Protein AF-A0A0L0F6T7-F1 (afdb_monomer_lite)

Secondary structure (DSSP, 8-state):
---HHHHHHHHHHHHHHHH-----S-HHHHHHHHHHHHHHHHHHHHSGGGGGS-HHHHHHHHHHHHHHHT-TTS-HHHHHHHHHHHHHHHHHHHHHHHHHHHHHHHHTS----------------------------

pLDDT: mean 76.48, std 22.37, range [30.67, 97.75]

Sequence (137 aa):
ARCPGKAEGVAKIGEAVTHTRFVFTDVDSDEVVLMKLLQVLQTLTVLPIGNLLTDEAVCEMIQAVFRISCRSRLSKLLRKSAENALFEMVVYLFGRLHDFLHLSKKHILGGKVACNHGNQLHCNGNGSGSSEGGEDG

Structure (mmCIF, N/CA/C/O backbone):
data_AF-A0A0L0F6T7-F1
#
_entry.id   AF-A0A0L0F6T7-F1
#
loop_
_atom_site.group_PDB
_atom_site.id
_atom_site.type_symbol
_atom_site.label_atom_id
_atom_site.label_alt_id
_atom_site.label_comp_id
_atom_site.label_asym_id
_atom_site.label_entity_id
_atom_site.label_seq_id
_atom_site.pdbx_PDB_ins_code
_atom_site.Cartn_x
_atom_site.Cartn_y
_atom_site.Cartn_z
_atom_site.occupancy
_atom_site.B_iso_or_equiv
_atom_site.auth_seq_id
_atom_site.auth_comp_id
_atom_site.auth_asym_id
_atom_site.auth_atom_id
_atom_site.pdbx_PDB_model_num
ATOM 1 N N . ALA A 1 1 ? -27.832 1.879 5.972 1.00 39.16 1 ALA A N 1
ATOM 2 C CA . ALA A 1 1 ? -27.974 0.486 5.499 1.00 39.16 1 ALA A CA 1
ATOM 3 C C . ALA A 1 1 ? -26.592 -0.092 5.189 1.00 39.16 1 ALA A C 1
ATOM 5 O O . ALA A 1 1 ? -25.892 0.459 4.346 1.00 39.16 1 ALA A O 1
ATOM 6 N N . ARG A 1 2 ? -26.166 -1.148 5.897 1.00 50.56 2 ARG A N 1
ATOM 7 C CA . ARG A 1 2 ? -24.918 -1.883 5.626 1.00 50.56 2 ARG A CA 1
ATOM 8 C C . ARG A 1 2 ? -25.249 -2.937 4.566 1.00 50.56 2 ARG A C 1
ATOM 10 O O . ARG A 1 2 ? -25.926 -3.906 4.877 1.00 50.56 2 ARG A O 1
ATOM 17 N N . CYS A 1 3 ? -24.889 -2.706 3.305 1.00 56.78 3 CYS A N 1
ATOM 18 C CA . CYS A 1 3 ? -25.105 -3.711 2.260 1.00 56.78 3 CYS A CA 1
ATOM 19 C C . CYS A 1 3 ? -24.157 -4.896 2.532 1.00 56.78 3 CYS A C 1
ATOM 21 O O . CYS A 1 3 ? -22.946 -4.658 2.569 1.00 56.78 3 CYS A O 1
ATOM 23 N N . PRO A 1 4 ? -24.661 -6.129 2.718 1.00 59.53 4 PRO A N 1
ATOM 24 C CA . PRO A 1 4 ? -23.858 -7.258 3.197 1.00 59.53 4 PRO A CA 1
ATOM 25 C C . PRO A 1 4 ? -22.664 -7.600 2.288 1.00 59.53 4 PRO A C 1
ATOM 27 O O . PRO A 1 4 ? -21.616 -7.968 2.799 1.00 59.53 4 PRO A O 1
ATOM 30 N N . GLY A 1 5 ? -22.753 -7.354 0.975 1.00 76.06 5 GLY A N 1
ATOM 31 C CA . GLY A 1 5 ? -21.664 -7.641 0.028 1.00 76.06 5 GLY A CA 1
ATOM 32 C C . GLY A 1 5 ? -20.588 -6.556 -0.131 1.00 76.06 5 GLY A C 1
ATOM 33 O O . GLY A 1 5 ? -19.594 -6.786 -0.813 1.00 76.06 5 GLY A O 1
ATOM 34 N N . LYS A 1 6 ? -20.744 -5.359 0.461 1.00 79.50 6 LYS A N 1
ATOM 35 C CA . LYS A 1 6 ? -19.760 -4.271 0.263 1.00 79.50 6 LYS A CA 1
ATOM 36 C C . LYS A 1 6 ? -18.422 -4.570 0.940 1.00 79.50 6 LYS A C 1
ATOM 38 O O . LYS A 1 6 ? -17.383 -4.352 0.334 1.00 79.50 6 LYS A O 1
ATOM 43 N N . ALA A 1 7 ? -18.451 -5.058 2.179 1.00 85.38 7 ALA A N 1
ATOM 44 C CA . ALA A 1 7 ? -17.233 -5.381 2.922 1.00 85.38 7 ALA A CA 1
ATOM 45 C C . ALA A 1 7 ? -16.502 -6.582 2.306 1.00 85.38 7 ALA A C 1
ATOM 47 O O . ALA A 1 7 ? -15.292 -6.534 2.109 1.00 85.38 7 ALA A O 1
ATOM 48 N N . GLU A 1 8 ? -17.257 -7.613 1.923 1.00 87.88 8 GLU A N 1
ATOM 49 C CA . GLU A 1 8 ? -16.722 -8.802 1.260 1.00 87.88 8 GLU A CA 1
ATOM 50 C C . GLU A 1 8 ? -16.056 -8.462 -0.078 1.00 87.88 8 GLU A C 1
ATOM 52 O O . GLU A 1 8 ? -14.920 -8.864 -0.316 1.00 87.88 8 GLU A O 1
ATOM 57 N N . GLY A 1 9 ? -16.707 -7.654 -0.924 1.00 90.56 9 GLY A N 1
ATOM 58 C CA . GLY A 1 9 ? -16.126 -7.236 -2.201 1.00 90.56 9 GLY A CA 1
ATOM 59 C C . GLY A 1 9 ? -14.826 -6.446 -2.030 1.00 90.56 9 GLY A C 1
ATOM 60 O O . GLY A 1 9 ? -13.855 -6.687 -2.742 1.00 90.56 9 GLY A O 1
ATOM 61 N N . VAL A 1 10 ? -14.776 -5.540 -1.051 1.00 91.31 10 VAL A N 1
ATOM 62 C CA . VAL A 1 10 ? -13.577 -4.741 -0.755 1.00 91.31 10 VAL A CA 1
ATOM 63 C C . VAL A 1 10 ? -12.433 -5.623 -0.249 1.00 91.31 10 VAL A C 1
ATOM 65 O O . VAL A 1 10 ? -11.307 -5.489 -0.729 1.00 91.31 10 VAL A O 1
ATOM 68 N N . ALA A 1 11 ? -12.724 -6.565 0.652 1.00 90.94 11 ALA A N 1
ATOM 69 C CA . ALA A 1 11 ? -11.745 -7.537 1.131 1.00 90.94 11 ALA A CA 1
ATOM 70 C C . ALA A 1 11 ? -11.206 -8.409 -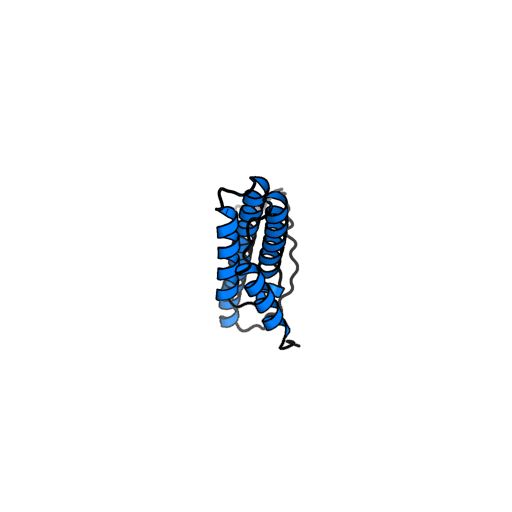0.012 1.00 90.94 11 ALA A C 1
ATOM 72 O O . ALA A 1 11 ? -9.996 -8.582 -0.129 1.00 90.94 11 ALA A O 1
ATOM 73 N N . LYS A 1 12 ? -12.079 -8.875 -0.914 1.00 93.31 12 LYS A N 1
ATOM 74 C CA . LYS A 1 12 ? -11.692 -9.688 -2.077 1.00 93.31 12 LYS A CA 1
ATOM 75 C C . LYS A 1 12 ? -10.784 -8.945 -3.054 1.00 93.31 12 LYS A C 1
ATOM 77 O O . LYS A 1 12 ? -9.841 -9.537 -3.572 1.00 93.31 12 LYS A O 1
ATOM 82 N N . ILE A 1 13 ? -11.031 -7.655 -3.291 1.00 94.62 13 ILE A N 1
ATOM 83 C CA . ILE A 1 13 ? -10.134 -6.823 -4.108 1.00 94.62 13 ILE A CA 1
ATOM 84 C C . ILE A 1 13 ? -8.767 -6.708 -3.428 1.00 94.62 13 ILE A C 1
ATOM 86 O O . ILE A 1 13 ? -7.738 -6.901 -4.073 1.00 94.62 13 ILE A O 1
ATOM 90 N N . GLY A 1 14 ? -8.757 -6.424 -2.125 1.00 94.12 14 GLY A N 1
ATOM 91 C CA . GLY A 1 14 ? -7.535 -6.325 -1.335 1.00 94.12 14 GLY A CA 1
ATOM 92 C C . GLY A 1 14 ? -6.693 -7.604 -1.351 1.00 94.12 14 GLY A C 1
ATOM 93 O O . GLY A 1 14 ? -5.487 -7.543 -1.591 1.00 94.12 14 GLY A O 1
ATOM 94 N N . GLU A 1 15 ? -7.342 -8.755 -1.172 1.00 94.56 15 GLU A N 1
ATOM 95 C CA . GLU A 1 15 ? -6.743 -10.093 -1.245 1.00 94.56 15 GLU A CA 1
ATOM 96 C C . GLU A 1 15 ? -6.129 -10.337 -2.633 1.00 94.56 15 GLU A C 1
ATOM 98 O O . GLU A 1 15 ? -4.937 -10.632 -2.756 1.00 94.56 15 GLU A O 1
ATOM 103 N N . ALA A 1 16 ? -6.909 -10.125 -3.699 1.00 95.94 16 ALA A N 1
ATOM 104 C CA . ALA A 1 16 ? -6.449 -10.331 -5.069 1.00 95.94 16 ALA A CA 1
ATOM 105 C C . ALA A 1 16 ? -5.204 -9.487 -5.391 1.00 95.94 16 ALA A C 1
ATOM 107 O O . ALA A 1 16 ? -4.217 -10.004 -5.918 1.00 95.94 16 ALA A O 1
ATOM 108 N N . VAL A 1 17 ? -5.210 -8.202 -5.024 1.00 95.38 17 VAL A N 1
ATOM 109 C CA . VAL A 1 17 ? -4.092 -7.278 -5.271 1.00 95.38 17 VAL A CA 1
ATOM 110 C C . VAL A 1 17 ? -2.855 -7.651 -4.443 1.00 95.38 17 VAL A C 1
ATOM 112 O O . VAL A 1 17 ? -1.745 -7.671 -4.974 1.00 95.38 17 VAL A O 1
ATOM 115 N N . THR A 1 18 ? -3.033 -8.010 -3.170 1.00 95.69 18 THR A N 1
ATOM 116 C CA . THR A 1 18 ? -1.944 -8.367 -2.237 1.00 95.69 18 THR A CA 1
ATOM 117 C C . THR A 1 18 ? -1.186 -9.630 -2.653 1.00 95.69 18 THR A C 1
ATOM 119 O O . THR A 1 18 ? 0.037 -9.727 -2.448 1.00 95.69 18 THR A O 1
ATOM 122 N N . HIS A 1 19 ? -1.903 -10.581 -3.261 1.00 93.00 19 HIS A N 1
ATOM 123 C CA . HIS A 1 19 ? -1.374 -11.872 -3.701 1.00 93.00 19 HIS A CA 1
ATOM 124 C C . HIS A 1 19 ? -1.070 -11.952 -5.201 1.00 93.00 19 HIS A C 1
ATOM 126 O O . HIS A 1 19 ? -0.587 -12.987 -5.664 1.00 93.00 19 HIS A O 1
ATOM 132 N N . THR A 1 20 ? -1.285 -10.875 -5.963 1.00 91.56 20 THR A N 1
ATOM 133 C CA . THR A 1 20 ? -0.947 -10.849 -7.391 1.00 91.56 20 THR A CA 1
ATOM 134 C C . THR A 1 20 ? 0.553 -11.101 -7.588 1.00 91.56 20 THR A C 1
ATOM 136 O O . THR A 1 20 ? 1.407 -10.486 -6.940 1.00 91.56 20 THR A O 1
ATOM 139 N N . ARG A 1 21 ? 0.891 -12.020 -8.502 1.00 83.69 21 ARG A N 1
ATOM 140 C CA . ARG A 1 21 ? 2.273 -12.325 -8.897 1.00 83.69 21 ARG A CA 1
ATOM 141 C C . ARG A 1 21 ? 2.433 -12.088 -10.389 1.00 83.69 21 ARG A C 1
ATOM 143 O O . ARG A 1 21 ? 1.593 -12.514 -11.173 1.00 83.69 21 ARG A O 1
ATOM 150 N N . PHE A 1 22 ? 3.542 -11.464 -10.757 1.00 79.75 22 PHE A N 1
ATOM 151 C CA . PHE A 1 22 ? 3.919 -11.251 -12.147 1.00 79.75 22 PHE A CA 1
ATOM 152 C C . PHE A 1 22 ? 4.931 -12.306 -12.566 1.00 79.75 22 PHE A C 1
ATOM 154 O O . PHE A 1 22 ? 5.859 -12.634 -11.818 1.00 79.75 22 PHE A O 1
ATOM 161 N N . VAL A 1 23 ? 4.738 -12.842 -13.763 1.00 77.44 23 VAL A N 1
ATOM 162 C CA . VAL A 1 23 ? 5.813 -13.492 -14.504 1.00 77.44 23 VAL A CA 1
ATOM 163 C C . VAL A 1 23 ? 6.564 -12.328 -15.131 1.00 77.44 23 VAL A C 1
ATOM 165 O O . VAL A 1 23 ? 5.980 -11.648 -15.956 1.00 77.44 23 VAL A O 1
ATOM 168 N N . PHE A 1 24 ? 7.776 -12.031 -14.659 1.00 69.88 24 PHE A N 1
ATOM 169 C CA . PHE A 1 24 ? 8.529 -10.830 -15.038 1.00 69.88 24 PHE A CA 1
ATOM 170 C C . PHE A 1 24 ? 8.886 -10.824 -16.534 1.00 69.88 24 PHE A C 1
ATOM 172 O O . PHE A 1 24 ? 9.988 -11.234 -16.903 1.00 69.88 24 PHE A O 1
ATOM 179 N N . THR A 1 25 ? 7.941 -10.440 -17.390 1.00 77.19 25 THR A N 1
ATOM 180 C CA . THR A 1 25 ? 8.073 -10.505 -18.850 1.00 77.19 25 THR A CA 1
ATOM 181 C C . THR A 1 25 ? 8.714 -9.251 -19.414 1.00 77.19 25 THR A C 1
ATOM 183 O O . THR A 1 25 ? 9.531 -9.347 -20.323 1.00 77.19 25 THR A O 1
ATOM 186 N N . ASP A 1 26 ? 8.374 -8.091 -18.857 1.00 86.12 26 ASP A N 1
ATOM 187 C CA . ASP A 1 26 ? 8.917 -6.798 -19.250 1.00 86.12 26 ASP A CA 1
ATOM 188 C C . ASP A 1 26 ? 8.897 -5.852 -18.043 1.00 86.12 26 ASP A C 1
ATOM 190 O O . ASP A 1 26 ? 7.858 -5.617 -17.433 1.00 86.12 26 ASP A O 1
ATOM 194 N N . VAL A 1 27 ? 10.070 -5.326 -17.688 1.00 83.62 27 VAL A N 1
ATOM 195 C CA . VAL A 1 27 ? 10.265 -4.569 -16.444 1.00 83.62 27 VAL A CA 1
ATOM 196 C C . VAL A 1 27 ? 9.468 -3.265 -16.458 1.00 83.62 27 VAL A C 1
ATOM 198 O O . VAL A 1 27 ? 8.901 -2.897 -15.430 1.00 83.62 27 VAL A O 1
ATOM 201 N N . ASP A 1 28 ? 9.380 -2.596 -17.608 1.00 86.25 28 ASP A N 1
ATOM 202 C CA . ASP A 1 28 ? 8.704 -1.302 -17.709 1.00 86.25 28 ASP A CA 1
ATOM 203 C C . ASP A 1 28 ? 7.187 -1.458 -17.539 1.00 86.25 28 ASP A C 1
ATOM 205 O O . ASP A 1 28 ? 6.565 -0.741 -16.747 1.00 86.25 28 ASP A O 1
ATOM 209 N N . SER A 1 29 ? 6.575 -2.431 -18.221 1.00 88.50 29 SER A N 1
ATOM 210 C CA . SER A 1 29 ? 5.148 -2.724 -18.044 1.00 88.50 29 SER A CA 1
ATOM 211 C C . SER A 1 29 ? 4.824 -3.270 -16.652 1.00 88.50 29 SER A C 1
ATOM 213 O O . SER A 1 29 ? 3.836 -2.835 -16.050 1.00 88.50 29 SER A O 1
ATOM 215 N N . ASP A 1 30 ? 5.669 -4.139 -16.090 1.00 90.25 30 ASP A N 1
ATOM 216 C CA . ASP A 1 30 ? 5.491 -4.668 -14.735 1.00 90.25 30 ASP A CA 1
ATOM 217 C C . ASP A 1 30 ? 5.480 -3.545 -13.687 1.00 90.25 30 ASP A C 1
ATOM 219 O O . ASP A 1 30 ? 4.643 -3.542 -12.779 1.00 90.25 30 ASP A O 1
ATOM 223 N N . GLU A 1 31 ? 6.370 -2.556 -13.810 1.00 92.19 31 GLU A N 1
ATOM 224 C CA . GLU A 1 31 ? 6.414 -1.416 -12.892 1.00 92.19 31 GLU A CA 1
ATOM 225 C C . GLU A 1 31 ? 5.158 -0.552 -12.953 1.00 92.19 31 GLU A C 1
ATOM 227 O O . GLU A 1 31 ? 4.655 -0.117 -11.910 1.00 92.19 31 GLU A O 1
ATOM 232 N N . VAL A 1 32 ? 4.609 -0.333 -14.149 1.00 92.88 32 VAL A N 1
ATOM 233 C CA . VAL A 1 32 ? 3.347 0.397 -14.308 1.00 92.88 32 VAL A CA 1
ATOM 234 C C . VAL A 1 32 ? 2.212 -0.349 -13.614 1.00 92.88 32 VAL A C 1
ATOM 236 O O . VAL A 1 32 ? 1.419 0.272 -12.901 1.00 92.88 32 VAL A O 1
ATOM 239 N N . VAL A 1 33 ? 2.135 -1.674 -13.762 1.00 93.12 33 VAL A N 1
ATOM 240 C CA . VAL A 1 33 ? 1.102 -2.455 -13.074 1.00 93.12 33 VAL A CA 1
ATOM 241 C C . VAL A 1 33 ? 1.318 -2.429 -11.561 1.00 93.12 33 VAL A C 1
ATOM 243 O O . VAL A 1 33 ? 0.361 -2.199 -10.822 1.00 93.12 33 VAL A O 1
ATOM 246 N N . LEU A 1 34 ? 2.555 -2.572 -11.077 1.00 93.62 34 LEU A N 1
ATOM 247 C CA . LEU A 1 34 ? 2.865 -2.438 -9.650 1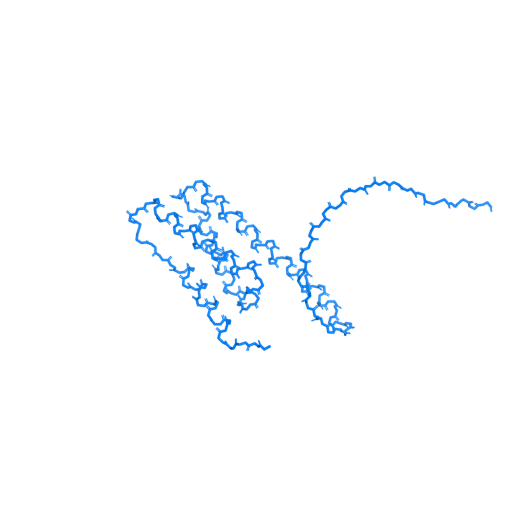.00 93.62 34 LEU A CA 1
ATOM 248 C C . LEU A 1 34 ? 2.451 -1.071 -9.098 1.00 93.62 34 LEU A C 1
ATOM 250 O O . LEU A 1 34 ? 1.916 -1.008 -7.994 1.00 93.62 34 LEU A O 1
ATOM 254 N N . MET A 1 35 ? 2.650 0.006 -9.860 1.00 95.81 35 MET A N 1
ATOM 255 C CA . MET A 1 35 ? 2.183 1.340 -9.486 1.00 95.81 35 MET A CA 1
ATOM 256 C C . MET A 1 35 ? 0.654 1.381 -9.353 1.00 95.81 35 MET A C 1
ATOM 258 O O . MET A 1 35 ? 0.133 1.958 -8.400 1.00 95.81 35 MET A O 1
ATOM 262 N N . LYS A 1 36 ? -0.087 0.736 -10.264 1.00 95.94 36 LYS A N 1
ATOM 263 C CA . LYS A 1 36 ? -1.553 0.634 -10.162 1.00 95.94 36 LYS A CA 1
ATOM 264 C C . LYS A 1 36 ? -1.989 -0.177 -8.944 1.00 95.94 36 LYS A C 1
ATOM 266 O O . LYS A 1 36 ? -2.894 0.250 -8.233 1.00 95.94 36 LYS A O 1
ATOM 271 N N . LEU A 1 37 ? -1.334 -1.302 -8.660 1.00 96.31 37 LEU A N 1
ATOM 272 C CA . LEU A 1 37 ? -1.622 -2.103 -7.467 1.00 96.31 37 LEU A CA 1
ATOM 273 C C . LEU A 1 37 ? -1.334 -1.322 -6.180 1.00 96.31 37 LEU A C 1
ATOM 275 O O . LEU A 1 37 ? -2.158 -1.323 -5.270 1.00 96.31 37 LEU A O 1
ATOM 279 N N . LEU A 1 38 ? -0.208 -0.607 -6.128 1.00 96.88 38 LEU A N 1
ATOM 280 C CA . LEU A 1 38 ? 0.145 0.278 -5.020 1.00 96.88 38 LEU A CA 1
ATOM 281 C C . LEU A 1 38 ? -0.959 1.313 -4.756 1.00 96.88 38 LEU A C 1
ATOM 283 O O . LEU A 1 38 ? -1.393 1.466 -3.615 1.00 96.88 38 LEU A O 1
ATOM 287 N N . GLN A 1 39 ? -1.445 1.977 -5.810 1.00 96.75 39 GLN A N 1
ATOM 288 C CA . GLN A 1 39 ? -2.537 2.951 -5.714 1.00 96.75 39 GLN A CA 1
ATOM 289 C C . GLN A 1 39 ? -3.822 2.320 -5.165 1.00 96.75 39 GLN A C 1
ATOM 291 O O . GLN A 1 39 ? -4.493 2.931 -4.333 1.00 96.75 39 GLN A O 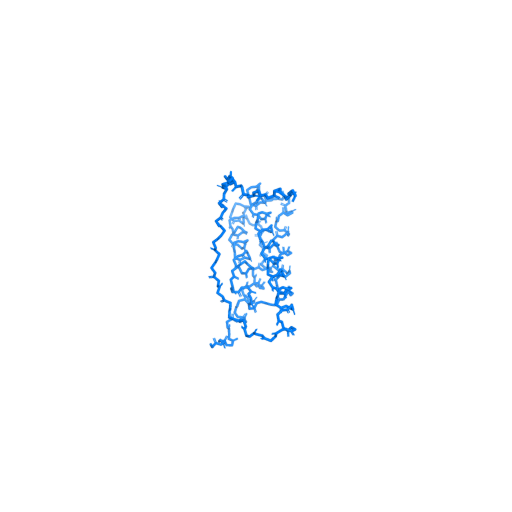1
ATOM 296 N N . VAL A 1 40 ? -4.159 1.095 -5.583 1.00 96.81 40 VAL A N 1
ATOM 297 C CA . VAL A 1 40 ? -5.329 0.377 -5.054 1.00 96.81 40 VAL A CA 1
ATOM 298 C C . VAL A 1 40 ? -5.153 0.074 -3.567 1.00 96.81 40 VAL A C 1
ATOM 300 O O . VAL A 1 40 ? -6.038 0.411 -2.786 1.00 96.81 40 VAL A O 1
ATOM 303 N N . LEU A 1 41 ? -4.012 -0.482 -3.149 1.00 96.69 41 LEU A N 1
ATOM 304 C CA . LEU A 1 41 ? -3.739 -0.798 -1.739 1.00 96.69 41 LEU A CA 1
ATOM 305 C C . LEU A 1 41 ? -3.806 0.448 -0.842 1.00 96.69 41 LEU A C 1
ATOM 307 O O . LEU A 1 41 ? -4.419 0.417 0.227 1.00 96.69 41 LEU A O 1
ATOM 311 N N . GLN A 1 42 ? -3.240 1.566 -1.302 1.00 96.38 42 GLN A N 1
ATOM 312 C CA . GLN A 1 42 ? -3.306 2.853 -0.604 1.00 96.38 42 GLN A CA 1
ATOM 313 C C . GLN A 1 42 ? -4.737 3.360 -0.486 1.00 96.38 42 GLN A C 1
ATOM 315 O O . GLN A 1 42 ? -5.180 3.727 0.599 1.00 96.38 42 GLN A O 1
ATOM 320 N N . THR A 1 43 ? -5.481 3.323 -1.587 1.00 95.00 43 THR A N 1
ATOM 321 C CA . THR A 1 43 ? -6.877 3.760 -1.634 1.00 95.00 43 THR A CA 1
ATOM 322 C C . THR A 1 43 ? -7.742 2.939 -0.681 1.00 95.00 43 THR A C 1
ATOM 324 O O . THR A 1 43 ? -8.520 3.505 0.083 1.00 95.00 43 THR A O 1
ATOM 327 N N . LEU A 1 44 ? -7.584 1.613 -0.682 1.00 94.19 44 LEU A N 1
ATOM 328 C CA . LEU A 1 44 ? -8.329 0.720 0.204 1.00 94.19 44 LEU A CA 1
ATOM 329 C C . LEU A 1 44 ? -8.019 0.963 1.684 1.00 94.19 44 LEU A C 1
ATOM 331 O O . LEU A 1 44 ? -8.910 0.797 2.510 1.00 94.19 44 LEU A O 1
ATOM 335 N N . THR A 1 45 ? -6.796 1.382 2.012 1.00 92.94 45 THR A N 1
ATOM 336 C CA . THR A 1 45 ? -6.356 1.587 3.400 1.00 92.94 45 THR A CA 1
ATOM 337 C C . THR A 1 45 ? -6.694 2.983 3.934 1.00 92.94 45 THR A C 1
ATOM 339 O O . THR A 1 45 ? -7.097 3.114 5.088 1.00 92.94 45 THR A O 1
ATOM 342 N N . VAL A 1 46 ? -6.537 4.028 3.114 1.00 91.50 46 VAL A N 1
ATOM 343 C CA . VAL A 1 46 ? -6.630 5.439 3.543 1.00 91.50 46 VAL A CA 1
ATOM 344 C C . VAL A 1 46 ? -8.035 6.022 3.359 1.00 91.50 46 VAL A C 1
ATOM 346 O O . VAL A 1 46 ? -8.415 6.971 4.045 1.00 91.50 46 VAL A O 1
ATOM 349 N N . LEU A 1 47 ? -8.848 5.480 2.446 1.00 89.69 47 LEU A N 1
ATOM 350 C CA . LEU A 1 47 ? -10.220 5.960 2.273 1.00 89.69 47 LEU A CA 1
ATOM 351 C C . LEU A 1 47 ? -11.177 5.369 3.320 1.00 89.69 47 LEU A C 1
ATOM 353 O O . LEU A 1 47 ? -10.947 4.270 3.822 1.00 89.69 47 LEU A O 1
ATOM 357 N N . PRO A 1 48 ? -12.339 6.014 3.568 1.00 85.12 48 PRO A N 1
ATOM 358 C CA . PRO A 1 48 ? -13.346 5.513 4.510 1.00 85.12 48 PRO A CA 1
ATOM 359 C C . PRO A 1 48 ? -13.853 4.095 4.212 1.00 85.12 48 PRO A C 1
ATOM 361 O O . PRO A 1 48 ? -14.406 3.439 5.094 1.00 85.12 48 PRO A O 1
ATOM 364 N N . ILE A 1 49 ? -13.679 3.611 2.976 1.00 85.12 49 ILE A N 1
ATOM 365 C CA . ILE A 1 49 ? -14.000 2.233 2.593 1.00 85.12 49 ILE A CA 1
ATOM 366 C C . ILE A 1 49 ? -13.136 1.205 3.341 1.00 85.12 49 ILE A C 1
ATOM 368 O O . ILE A 1 49 ? -13.617 0.107 3.617 1.00 85.12 49 ILE A O 1
ATOM 372 N N . GLY A 1 50 ? -11.923 1.583 3.754 1.00 85.25 50 GLY A N 1
ATOM 373 C CA . GLY A 1 50 ? -11.031 0.769 4.577 1.00 85.25 50 GLY A CA 1
ATOM 374 C C . GLY A 1 50 ? -11.581 0.467 5.967 1.00 85.25 50 GLY A C 1
ATOM 375 O O . GLY A 1 50 ? -11.192 -0.519 6.578 1.00 85.25 50 GLY A O 1
ATOM 376 N N . ASN A 1 51 ? -12.573 1.225 6.449 1.00 86.44 51 ASN A N 1
ATOM 377 C CA . ASN A 1 51 ? -13.280 0.917 7.699 1.00 86.44 51 ASN A CA 1
ATOM 378 C C . ASN A 1 51 ? -14.128 -0.366 7.612 1.00 86.44 51 ASN A C 1
ATOM 380 O O . ASN A 1 51 ? -14.667 -0.818 8.621 1.00 86.44 51 ASN A O 1
ATOM 384 N N . LEU A 1 52 ? -14.314 -0.915 6.407 1.00 88.50 52 LEU A N 1
ATOM 385 C CA . LEU A 1 52 ? -14.999 -2.187 6.186 1.00 88.50 52 LEU A CA 1
ATOM 386 C C . LEU A 1 52 ? -14.055 -3.395 6.251 1.00 88.50 52 LEU A C 1
ATOM 388 O O . LEU A 1 52 ? -14.550 -4.519 6.312 1.00 88.50 52 LEU A O 1
ATOM 392 N N . LEU A 1 53 ? -12.740 -3.167 6.204 1.00 90.06 53 LEU A N 1
ATOM 393 C CA . LEU A 1 53 ? -11.715 -4.204 6.270 1.00 90.06 53 LEU A CA 1
ATOM 394 C C . LEU A 1 53 ? -11.426 -4.588 7.724 1.00 90.06 53 LEU A C 1
ATOM 396 O O . LEU A 1 53 ? -11.605 -3.776 8.633 1.00 90.06 53 LEU A O 1
ATOM 400 N N . THR A 1 54 ? -10.976 -5.826 7.931 1.00 91.00 54 THR A N 1
ATOM 401 C CA . THR A 1 54 ? -10.429 -6.248 9.225 1.00 91.00 54 THR A CA 1
ATOM 402 C C . THR A 1 54 ? -9.006 -5.723 9.390 1.00 91.00 54 THR A C 1
ATOM 404 O O . THR A 1 54 ? -8.330 -5.414 8.403 1.00 91.00 54 THR A O 1
ATOM 407 N N . ASP A 1 55 ? -8.538 -5.638 10.633 1.00 91.50 55 ASP A N 1
ATOM 408 C CA . ASP A 1 55 ? -7.186 -5.164 10.930 1.00 91.50 55 ASP A CA 1
ATOM 409 C C . ASP A 1 55 ? -6.120 -6.080 10.309 1.00 91.50 55 ASP A C 1
ATOM 411 O O . ASP A 1 55 ? -5.089 -5.600 9.836 1.00 91.50 55 ASP A O 1
ATOM 415 N N . GLU A 1 56 ? -6.393 -7.387 10.218 1.00 93.44 56 GLU A N 1
ATOM 416 C CA . GLU A 1 56 ? -5.524 -8.357 9.548 1.00 93.44 56 GLU A CA 1
ATOM 417 C C . GLU A 1 56 ? -5.395 -8.044 8.055 1.00 93.44 56 GLU A C 1
ATOM 419 O O . GLU A 1 56 ? -4.279 -7.941 7.548 1.00 93.44 56 GLU A O 1
ATOM 424 N N . ALA A 1 57 ? -6.517 -7.808 7.364 1.00 93.19 57 ALA A N 1
ATOM 425 C CA . ALA A 1 57 ? -6.509 -7.469 5.943 1.00 93.19 57 ALA A CA 1
ATOM 426 C C . ALA A 1 57 ? -5.754 -6.155 5.684 1.00 93.19 57 ALA A C 1
ATOM 428 O O . ALA A 1 57 ? -4.977 -6.054 4.737 1.00 93.19 57 ALA A O 1
ATOM 429 N N . VAL A 1 58 ? -5.935 -5.151 6.547 1.00 93.94 58 VAL A N 1
ATOM 430 C CA . VAL A 1 58 ? -5.186 -3.888 6.466 1.00 93.94 58 VAL A CA 1
ATOM 431 C C . VAL A 1 58 ? -3.687 -4.116 6.689 1.00 93.94 58 VAL A C 1
ATOM 433 O O . VAL A 1 58 ? -2.861 -3.576 5.950 1.00 93.94 58 VAL A O 1
ATOM 436 N N . CYS A 1 59 ? -3.317 -4.935 7.675 1.00 95.06 59 CYS A N 1
ATOM 437 C CA . CYS A 1 59 ? -1.923 -5.264 7.951 1.00 95.06 59 CYS A CA 1
ATOM 438 C C . CYS A 1 59 ? -1.265 -5.964 6.753 1.00 95.06 59 CYS A C 1
ATOM 440 O O . CYS A 1 59 ? -0.160 -5.594 6.354 1.00 95.06 59 CYS A O 1
ATOM 442 N N . GLU A 1 60 ? -1.958 -6.917 6.128 1.00 96.31 60 GLU A N 1
ATOM 443 C CA . GLU A 1 60 ? -1.479 -7.602 4.925 1.00 96.31 60 GLU A CA 1
ATOM 444 C C . GLU A 1 60 ? -1.257 -6.638 3.750 1.00 96.31 60 GLU A C 1
ATOM 446 O O . GLU A 1 60 ? -0.233 -6.727 3.062 1.00 96.31 60 GLU A O 1
ATOM 451 N N . MET A 1 61 ? -2.153 -5.664 3.551 1.00 96.69 61 MET A N 1
ATOM 452 C CA . MET A 1 61 ? -1.992 -4.628 2.522 1.00 96.69 61 MET A CA 1
ATOM 453 C C . MET A 1 61 ? -0.777 -3.732 2.794 1.00 96.69 61 MET A C 1
ATOM 455 O O . MET A 1 61 ? 0.021 -3.482 1.888 1.00 96.69 61 MET A O 1
ATOM 459 N N . ILE A 1 62 ? -0.574 -3.298 4.040 1.00 96.50 62 ILE A N 1
ATOM 460 C CA . ILE A 1 62 ? 0.600 -2.502 4.441 1.00 96.50 62 ILE A CA 1
ATOM 461 C C . ILE A 1 62 ? 1.892 -3.289 4.219 1.00 96.50 62 ILE A C 1
ATOM 463 O O . ILE A 1 62 ? 2.855 -2.768 3.650 1.00 96.50 62 ILE A O 1
ATOM 467 N N . GLN A 1 63 ? 1.910 -4.568 4.595 1.00 96.62 63 GLN A N 1
ATOM 468 C CA . GLN A 1 63 ? 3.044 -5.452 4.333 1.00 96.62 63 GLN A CA 1
ATOM 469 C C . GLN A 1 63 ? 3.292 -5.624 2.829 1.00 96.62 63 GLN A C 1
ATOM 471 O O . GLN A 1 63 ? 4.442 -5.699 2.394 1.00 96.62 63 GLN A O 1
ATOM 476 N N . ALA A 1 64 ? 2.244 -5.666 2.002 1.00 96.44 64 ALA A N 1
ATOM 477 C CA . ALA A 1 64 ? 2.379 -5.693 0.548 1.00 96.44 64 ALA A CA 1
ATOM 478 C C . ALA A 1 64 ? 3.079 -4.448 0.000 1.00 96.44 64 ALA A C 1
ATOM 480 O O . ALA A 1 64 ? 4.013 -4.567 -0.795 1.00 96.44 64 ALA A O 1
ATOM 481 N N . VAL A 1 65 ? 2.693 -3.269 0.475 1.00 96.94 65 VAL A N 1
ATOM 482 C CA . VAL A 1 65 ? 3.315 -1.998 0.085 1.00 96.94 65 VAL A CA 1
ATOM 483 C C . VAL A 1 65 ? 4.761 -1.924 0.566 1.00 96.94 65 VAL A C 1
ATOM 485 O O . VAL A 1 65 ? 5.648 -1.550 -0.203 1.00 96.94 65 VAL A O 1
ATOM 488 N N . PHE A 1 66 ? 5.034 -2.374 1.792 1.00 96.62 66 PHE A N 1
ATOM 489 C CA . PHE A 1 66 ? 6.395 -2.474 2.313 1.00 96.62 66 PHE A CA 1
ATOM 490 C C . PHE A 1 66 ? 7.272 -3.383 1.435 1.00 96.62 66 PHE A C 1
ATOM 492 O O . PHE A 1 66 ? 8.362 -2.985 1.016 1.00 96.62 66 PHE A O 1
ATOM 499 N N . ARG A 1 67 ? 6.763 -4.560 1.038 1.00 94.38 67 ARG A N 1
ATOM 500 C CA . ARG A 1 67 ? 7.449 -5.455 0.088 1.00 94.38 67 ARG A CA 1
ATOM 501 C C . ARG A 1 67 ? 7.770 -4.753 -1.233 1.00 94.38 67 ARG A C 1
ATOM 503 O O . ARG A 1 67 ? 8.834 -5.010 -1.785 1.00 94.38 67 ARG A O 1
ATOM 510 N N . ILE A 1 68 ? 6.888 -3.891 -1.746 1.00 93.88 68 ILE A N 1
ATOM 511 C CA . ILE A 1 68 ? 7.161 -3.092 -2.951 1.00 93.88 68 ILE A CA 1
ATOM 512 C C . ILE A 1 68 ? 8.282 -2.079 -2.673 1.00 93.88 68 ILE A C 1
ATOM 514 O O . ILE A 1 68 ? 9.244 -2.032 -3.437 1.00 93.88 68 ILE A O 1
ATOM 518 N N . SER A 1 69 ? 8.222 -1.331 -1.564 1.00 94.94 69 SER A N 1
ATOM 519 C CA . SER A 1 69 ? 9.235 -0.313 -1.227 1.00 94.94 69 SER A CA 1
ATOM 520 C C . SER A 1 69 ? 10.657 -0.874 -1.084 1.00 94.94 69 SER A C 1
ATOM 522 O O . SER A 1 69 ? 11.625 -0.208 -1.449 1.00 94.94 69 SER A O 1
ATOM 524 N N . CYS A 1 70 ? 10.795 -2.126 -0.635 1.00 91.75 70 CYS A N 1
ATOM 525 C CA . CYS A 1 70 ? 12.091 -2.767 -0.400 1.00 91.75 70 CYS A CA 1
ATOM 526 C C . CYS A 1 70 ? 12.628 -3.578 -1.593 1.00 91.75 70 CYS A C 1
ATOM 528 O O . CYS A 1 70 ? 13.703 -4.173 -1.494 1.00 91.75 70 CYS A O 1
ATOM 530 N N . ARG A 1 71 ? 11.926 -3.632 -2.734 1.00 88.94 71 ARG A N 1
ATOM 531 C CA . ARG A 1 71 ? 12.423 -4.356 -3.917 1.00 88.94 71 ARG A CA 1
ATOM 532 C C . ARG A 1 71 ? 13.528 -3.567 -4.618 1.00 88.94 71 ARG A C 1
ATOM 534 O O . ARG A 1 71 ? 13.275 -2.562 -5.275 1.00 88.94 71 ARG A O 1
ATOM 541 N N . SER A 1 72 ? 14.752 -4.091 -4.564 1.00 83.81 72 SER A N 1
ATOM 542 C CA . SER A 1 72 ? 15.944 -3.498 -5.194 1.00 83.81 72 SER A CA 1
ATOM 543 C C . SER A 1 72 ? 15.863 -3.376 -6.720 1.00 83.81 72 SER A C 1
ATOM 545 O O . SER A 1 72 ? 16.539 -2.530 -7.298 1.00 83.81 72 SER A O 1
ATOM 547 N N . ARG A 1 73 ? 15.029 -4.197 -7.368 1.00 85.06 73 ARG A N 1
ATOM 548 C CA . ARG A 1 73 ? 14.890 -4.277 -8.832 1.00 85.06 73 ARG A CA 1
ATOM 549 C C . ARG A 1 73 ? 13.902 -3.274 -9.445 1.00 85.06 73 ARG A C 1
ATOM 551 O O . ARG A 1 73 ? 13.749 -3.298 -10.655 1.00 85.06 73 ARG A O 1
ATOM 558 N N . LEU A 1 74 ? 13.229 -2.449 -8.638 1.00 88.69 74 LEU A N 1
ATOM 559 C CA . LEU A 1 74 ? 12.266 -1.446 -9.119 1.00 88.69 74 LEU A CA 1
ATOM 560 C C . LEU A 1 74 ? 12.925 -0.080 -9.313 1.00 88.69 74 LEU A C 1
ATOM 562 O O . LEU A 1 74 ? 13.935 0.208 -8.670 1.00 88.69 74 LEU A O 1
ATOM 566 N N . SER A 1 75 ? 12.328 0.805 -10.104 1.00 93.62 75 SER A N 1
ATOM 567 C CA . SER A 1 75 ? 12.784 2.180 -10.275 1.00 93.62 75 SER A CA 1
ATOM 568 C C . SER A 1 75 ? 12.773 2.972 -8.966 1.00 93.62 75 SER A C 1
ATOM 570 O O . SER A 1 75 ? 12.025 2.712 -8.018 1.00 93.62 75 SER A O 1
ATOM 572 N N . LYS A 1 76 ? 13.614 4.012 -8.914 1.00 93.50 76 LYS A N 1
ATOM 573 C CA . LYS A 1 76 ? 13.657 4.938 -7.774 1.00 93.50 76 LYS A CA 1
ATOM 574 C C . LYS A 1 76 ? 12.305 5.624 -7.554 1.00 93.50 76 LYS A C 1
ATOM 576 O O . LYS A 1 76 ? 11.935 5.843 -6.404 1.00 93.50 76 LYS A O 1
ATOM 581 N N . LEU A 1 77 ? 11.591 5.941 -8.637 1.00 94.75 77 LEU A N 1
ATOM 582 C CA . LEU A 1 77 ? 10.283 6.586 -8.582 1.00 94.75 77 LEU A CA 1
ATOM 583 C C . LEU A 1 77 ? 9.262 5.679 -7.895 1.00 94.75 77 LEU A C 1
ATOM 585 O O . LEU A 1 77 ? 8.699 6.082 -6.882 1.00 94.75 77 LEU A O 1
ATOM 589 N N . LEU A 1 78 ? 9.090 4.444 -8.377 1.00 95.06 78 LEU A N 1
ATOM 590 C CA . LEU A 1 78 ? 8.126 3.504 -7.804 1.00 95.06 78 LEU A CA 1
ATOM 591 C C . LEU A 1 78 ? 8.431 3.195 -6.333 1.00 95.06 78 LEU A C 1
ATOM 593 O O . LEU A 1 78 ? 7.518 3.181 -5.508 1.00 95.06 78 LEU A O 1
ATOM 597 N N . ARG A 1 79 ? 9.711 3.024 -5.969 1.00 95.94 79 ARG A N 1
ATOM 598 C CA . ARG A 1 79 ? 10.097 2.833 -4.561 1.00 95.94 79 ARG A CA 1
ATOM 599 C C . ARG A 1 79 ? 9.730 4.033 -3.692 1.00 95.94 79 ARG A C 1
ATOM 601 O O . ARG A 1 79 ? 9.158 3.836 -2.627 1.00 95.94 79 ARG A O 1
ATOM 608 N N . LYS A 1 80 ? 10.002 5.267 -4.139 1.00 96.94 80 LYS A N 1
ATOM 609 C CA . LYS A 1 80 ? 9.626 6.471 -3.375 1.00 96.94 80 LYS A CA 1
ATOM 610 C C . LYS A 1 80 ? 8.121 6.681 -3.300 1.00 96.94 80 LYS A C 1
ATOM 612 O O . LYS A 1 80 ? 7.626 7.066 -2.248 1.00 96.94 80 LYS A O 1
ATOM 617 N N . SER A 1 81 ? 7.381 6.353 -4.353 1.00 97.75 81 SER A N 1
ATOM 618 C CA . SER A 1 81 ? 5.920 6.335 -4.294 1.00 97.75 81 SER A CA 1
ATOM 619 C C . SER A 1 81 ? 5.404 5.308 -3.283 1.00 97.75 81 SER A C 1
ATOM 621 O O . SER A 1 81 ? 4.494 5.624 -2.524 1.00 97.75 81 SER A O 1
ATOM 623 N N . ALA A 1 82 ? 6.007 4.116 -3.215 1.00 97.44 82 ALA A N 1
ATOM 624 C CA . ALA A 1 82 ? 5.636 3.096 -2.236 1.00 97.44 82 ALA A CA 1
ATOM 625 C C . ALA A 1 82 ? 5.968 3.508 -0.796 1.00 97.44 82 ALA A C 1
ATOM 627 O O . ALA A 1 82 ? 5.146 3.306 0.092 1.00 97.44 82 ALA A O 1
ATOM 628 N N . GLU A 1 83 ? 7.131 4.120 -0.560 1.00 97.06 83 GLU A N 1
ATOM 629 C CA . GLU A 1 83 ? 7.496 4.674 0.751 1.00 97.06 83 GLU A CA 1
ATOM 630 C C . GLU A 1 83 ? 6.513 5.763 1.206 1.00 97.06 83 GLU A C 1
ATOM 632 O O . GLU A 1 83 ? 6.052 5.734 2.346 1.00 97.06 83 GLU A O 1
ATOM 637 N N . ASN A 1 84 ? 6.145 6.691 0.315 1.00 97.38 84 ASN A N 1
ATOM 638 C CA . ASN A 1 84 ? 5.176 7.743 0.630 1.00 97.38 84 ASN A CA 1
ATOM 639 C C . ASN A 1 84 ? 3.793 7.159 0.940 1.00 97.38 84 ASN A C 1
ATOM 641 O O . ASN A 1 84 ? 3.183 7.521 1.942 1.00 97.38 84 ASN A O 1
ATOM 645 N N . ALA A 1 85 ? 3.322 6.214 0.123 1.00 97.12 85 ALA A N 1
ATOM 646 C CA . ALA A 1 85 ? 2.055 5.534 0.363 1.00 97.12 85 ALA A CA 1
ATOM 647 C C . ALA A 1 85 ? 2.067 4.773 1.699 1.00 97.12 85 ALA A C 1
ATOM 649 O O . ALA A 1 85 ? 1.088 4.819 2.440 1.00 97.12 85 ALA A O 1
ATOM 650 N N . LEU A 1 86 ? 3.179 4.111 2.036 1.00 97.19 86 LEU A N 1
ATOM 651 C CA . LEU A 1 86 ? 3.348 3.426 3.316 1.00 97.19 86 LEU A CA 1
ATOM 652 C C . LEU A 1 86 ? 3.260 4.407 4.491 1.00 97.19 86 LEU A C 1
ATOM 654 O O . LEU A 1 86 ? 2.564 4.135 5.467 1.00 97.19 86 LEU A O 1
ATOM 658 N N . PHE A 1 87 ? 3.932 5.555 4.385 1.00 95.88 87 PHE A N 1
ATOM 659 C CA . PHE A 1 87 ? 3.871 6.604 5.398 1.00 95.88 87 PHE A CA 1
ATOM 660 C C . PHE A 1 87 ? 2.441 7.122 5.590 1.00 95.88 87 PHE A C 1
ATOM 662 O O . PHE A 1 87 ? 1.960 7.182 6.721 1.00 95.88 87 PHE A O 1
ATOM 669 N N . GLU A 1 88 ? 1.731 7.424 4.502 1.00 94.12 88 GLU A N 1
ATOM 670 C CA . GLU A 1 88 ? 0.338 7.875 4.560 1.00 94.12 88 GLU A CA 1
ATOM 671 C C . GLU A 1 88 ? -0.590 6.836 5.201 1.00 94.12 88 GLU A C 1
ATOM 673 O O . GLU A 1 88 ? -1.413 7.193 6.044 1.00 94.12 88 GLU A O 1
ATOM 678 N N . MET A 1 89 ? -0.434 5.551 4.860 1.00 94.88 89 MET A N 1
ATOM 679 C CA . MET A 1 89 ? -1.214 4.466 5.469 1.00 94.88 89 MET A CA 1
ATOM 680 C C . MET A 1 89 ? -0.988 4.381 6.978 1.00 94.88 89 MET A C 1
ATOM 682 O O . MET A 1 89 ? -1.949 4.287 7.740 1.00 94.88 89 MET A O 1
ATOM 686 N N . VAL A 1 90 ? 0.269 4.454 7.422 1.00 93.94 90 VAL A N 1
ATOM 687 C CA . VAL A 1 90 ? 0.615 4.401 8.848 1.00 93.94 90 VAL A CA 1
ATOM 688 C C . VAL A 1 90 ? 0.054 5.618 9.584 1.00 93.94 90 VAL A C 1
ATOM 690 O O . VAL A 1 90 ? -0.624 5.457 10.599 1.00 93.94 90 VAL A O 1
ATOM 693 N N . VAL A 1 91 ? 0.266 6.830 9.064 1.00 90.88 91 VAL A N 1
ATOM 694 C CA . VAL A 1 91 ? -0.257 8.064 9.674 1.00 90.88 91 VAL A CA 1
ATOM 695 C C . VAL A 1 91 ? -1.781 8.029 9.770 1.00 90.88 91 VAL A C 1
ATOM 697 O O . VAL A 1 91 ? -2.330 8.367 10.818 1.00 90.88 91 VAL A O 1
ATOM 700 N N . TYR A 1 92 ? -2.470 7.578 8.719 1.00 90.06 92 TYR A N 1
ATOM 701 C CA . TYR A 1 92 ? -3.925 7.451 8.726 1.00 90.06 92 TYR A CA 1
ATOM 702 C C . TYR A 1 92 ? -4.418 6.496 9.823 1.00 90.06 92 TYR A C 1
ATOM 704 O O . TYR A 1 92 ? -5.338 6.835 10.571 1.00 90.06 92 TYR A O 1
ATOM 712 N N . LEU A 1 93 ? -3.781 5.330 9.976 1.00 88.62 93 LEU A N 1
ATOM 713 C CA . LEU A 1 93 ? -4.145 4.369 11.020 1.00 88.62 93 LEU A CA 1
ATOM 714 C C . LEU A 1 93 ? -3.937 4.921 12.431 1.00 88.62 93 LEU A C 1
ATOM 716 O O . LEU A 1 93 ? -4.817 4.780 13.282 1.00 88.62 93 LEU A O 1
ATOM 720 N N . PHE A 1 94 ? -2.812 5.591 12.682 1.00 86.38 94 PHE A N 1
ATOM 721 C CA . PHE A 1 94 ? -2.566 6.216 13.983 1.00 86.38 94 PHE A CA 1
ATOM 722 C C . PHE A 1 94 ? -3.495 7.410 14.246 1.00 86.38 94 PHE A C 1
ATOM 724 O O . PHE A 1 94 ? -3.924 7.605 15.384 1.00 86.38 94 PHE A O 1
ATOM 731 N N . GLY A 1 95 ? -3.884 8.156 13.208 1.00 83.62 95 GLY A N 1
ATOM 732 C CA . GLY A 1 95 ? -4.921 9.187 13.302 1.00 83.62 95 GLY A CA 1
ATOM 733 C C . GLY A 1 95 ? -6.270 8.610 13.737 1.00 83.62 95 GLY A C 1
ATOM 734 O O . GLY A 1 95 ? -6.903 9.132 14.652 1.00 83.62 95 GLY A O 1
ATOM 735 N N . ARG A 1 96 ? -6.668 7.461 13.177 1.00 76.25 96 ARG A N 1
ATOM 736 C CA . ARG A 1 96 ? -7.869 6.739 13.625 1.00 76.25 96 ARG A CA 1
ATOM 737 C C . ARG A 1 96 ? -7.750 6.256 15.069 1.00 76.25 96 ARG A C 1
ATOM 739 O O . ARG A 1 96 ? -8.726 6.322 15.809 1.00 76.25 96 ARG A O 1
ATOM 746 N N . LEU A 1 97 ? -6.577 5.779 15.493 1.00 68.69 97 LEU A N 1
ATOM 747 C CA . LEU A 1 97 ? -6.354 5.350 16.878 1.00 68.69 97 LEU A CA 1
ATOM 748 C C . LEU A 1 97 ? -6.553 6.502 17.872 1.00 68.69 97 LEU A C 1
ATOM 750 O O . LEU A 1 97 ? -7.158 6.299 18.923 1.00 68.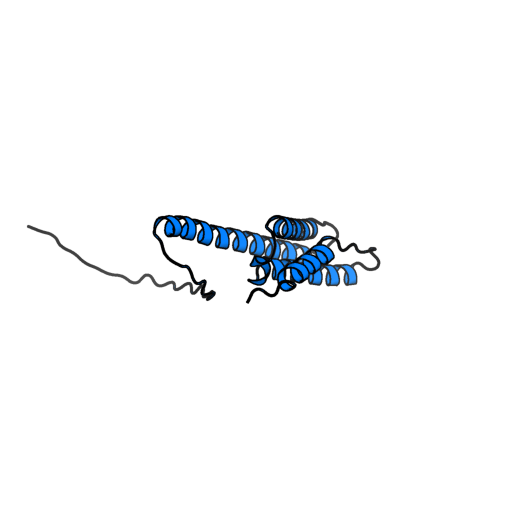69 97 LEU A O 1
ATOM 754 N N . HIS A 1 98 ? -6.100 7.711 17.534 1.00 65.56 98 HIS A N 1
ATOM 755 C CA . HIS A 1 98 ? -6.369 8.905 18.335 1.00 65.56 98 HIS A CA 1
ATOM 756 C C . HIS A 1 98 ? -7.879 9.137 18.504 1.00 65.56 98 HIS A C 1
ATOM 758 O O . HIS A 1 98 ? -8.347 9.330 19.630 1.00 65.56 98 HIS A O 1
ATOM 764 N N . ASP A 1 99 ? -8.659 8.997 17.429 1.00 63.38 99 ASP A N 1
ATOM 765 C CA . ASP A 1 99 ? -10.119 9.074 17.507 1.00 63.38 99 ASP A CA 1
ATOM 766 C C . ASP A 1 99 ? -10.693 7.972 18.409 1.00 63.38 99 ASP A C 1
ATOM 768 O O . ASP A 1 99 ? -11.502 8.263 19.289 1.00 63.38 99 ASP A O 1
ATOM 772 N N . PHE A 1 100 ? -10.233 6.722 18.289 1.00 60.72 100 PHE A N 1
ATOM 773 C CA . PHE A 1 100 ? -10.662 5.621 19.164 1.00 60.72 100 PHE A CA 1
ATOM 774 C C . PHE A 1 100 ? -10.334 5.861 20.646 1.00 60.72 100 PHE A C 1
ATOM 776 O O . PHE A 1 100 ? -11.154 5.553 21.513 1.00 60.72 100 PHE A O 1
ATOM 783 N N . LEU A 1 101 ? -9.183 6.458 20.962 1.00 60.91 101 LEU A N 1
ATOM 784 C CA . LEU A 1 101 ? -8.804 6.808 22.336 1.00 60.91 101 LEU A CA 1
ATOM 785 C C . LEU A 1 101 ? -9.662 7.955 22.896 1.00 60.91 101 LEU A C 1
ATOM 787 O O . LEU A 1 101 ? -10.078 7.910 24.059 1.00 60.91 101 LEU A O 1
ATOM 791 N N . HIS A 1 102 ? -10.003 8.951 22.075 1.00 56.69 102 HIS A N 1
ATOM 792 C CA . HIS A 1 102 ? -10.956 10.002 22.446 1.00 56.69 102 HIS A CA 1
ATOM 793 C C . HIS A 1 102 ? -12.390 9.468 22.606 1.00 56.69 102 HIS A C 1
ATOM 795 O O . HIS A 1 102 ? -13.131 9.935 23.477 1.00 56.69 102 HIS A O 1
ATOM 801 N N . LEU A 1 103 ? -12.778 8.462 21.819 1.00 54.12 103 LEU A N 1
ATOM 802 C CA . LEU A 1 103 ? -14.061 7.767 21.938 1.00 54.12 103 LEU A CA 1
ATOM 803 C C . LEU A 1 103 ? -14.128 6.876 23.179 1.00 54.12 103 LEU A C 1
ATOM 805 O O . LEU A 1 103 ? -15.161 6.861 23.843 1.00 54.12 103 LEU A O 1
ATOM 809 N N . SER A 1 104 ? -13.035 6.206 23.548 1.00 50.31 104 SER A N 1
ATOM 810 C CA . SER A 1 104 ? -12.944 5.425 24.788 1.00 50.31 104 SER A CA 1
ATOM 811 C C . SER A 1 104 ? -13.179 6.307 26.024 1.00 50.31 104 SER A C 1
ATOM 813 O O . SER A 1 104 ? -13.962 5.950 26.904 1.00 50.31 104 SER A O 1
ATOM 815 N N . LYS A 1 105 ? -12.645 7.541 26.033 1.00 47.69 105 LYS A N 1
ATOM 816 C CA . LYS A 1 105 ? -12.973 8.548 27.065 1.00 47.69 105 LYS A CA 1
ATOM 817 C C . LYS A 1 105 ? -14.450 8.969 27.057 1.00 47.69 105 LYS A C 1
ATOM 819 O O . LYS A 1 105 ? -15.015 9.206 28.120 1.00 47.69 105 LYS A O 1
ATOM 824 N N . LYS A 1 106 ? -15.097 9.052 25.886 1.00 44.25 106 LYS A N 1
ATOM 825 C CA . LYS A 1 106 ? -16.523 9.419 25.758 1.00 44.25 106 LYS A CA 1
ATOM 826 C C . LYS A 1 106 ? -17.489 8.274 26.069 1.00 44.25 106 LYS A C 1
ATOM 828 O O . LYS A 1 106 ? -18.599 8.547 26.513 1.00 44.25 106 LYS A O 1
ATOM 833 N N . HIS A 1 107 ? -17.095 7.014 25.892 1.00 44.59 107 HIS A N 1
ATOM 834 C CA . HIS A 1 107 ? -17.937 5.862 26.240 1.00 44.59 107 HIS A CA 1
ATOM 835 C C . HIS A 1 107 ? -18.081 5.683 27.762 1.00 44.59 107 HIS A C 1
ATOM 837 O O . HIS A 1 107 ? -19.075 5.131 28.223 1.00 44.59 107 HIS A O 1
ATOM 843 N N . ILE A 1 108 ? -17.152 6.239 28.547 1.00 50.69 108 ILE A N 1
ATOM 844 C CA . ILE A 1 108 ? -17.302 6.412 30.001 1.00 50.69 108 ILE A CA 1
ATOM 845 C C . ILE A 1 108 ? -18.320 7.523 30.349 1.00 50.69 108 ILE A C 1
ATOM 847 O O . ILE A 1 108 ? -18.892 7.508 31.433 1.00 50.69 108 ILE A O 1
ATOM 851 N N . LEU A 1 109 ? -18.601 8.459 29.432 1.00 47.22 109 LEU A N 1
ATOM 852 C CA . LEU A 1 109 ? -19.436 9.650 29.665 1.00 47.22 109 LEU A CA 1
ATOM 853 C C . LEU A 1 109 ? -20.742 9.711 28.849 1.00 47.22 109 LEU A C 1
ATOM 855 O O . LEU A 1 109 ? -21.406 10.740 28.858 1.00 47.22 109 LEU A O 1
ATOM 859 N N . GLY A 1 110 ? -21.158 8.623 28.195 1.00 43.50 110 GLY A N 1
ATOM 860 C CA . GLY A 1 110 ? -22.501 8.501 27.615 1.00 43.50 110 GLY A CA 1
ATOM 861 C C . GLY A 1 110 ? -22.822 9.522 26.516 1.00 43.50 110 GLY A C 1
ATOM 862 O O . GLY A 1 110 ? -23.495 10.521 26.746 1.00 43.50 110 GLY A O 1
ATOM 863 N N . GLY A 1 111 ? -22.431 9.248 25.271 1.00 37.09 111 GLY A N 1
ATOM 864 C CA . GLY A 1 111 ? -22.880 10.063 24.141 1.00 37.09 111 GLY A CA 1
ATOM 865 C C . GLY A 1 111 ? -22.702 9.368 22.799 1.00 37.09 111 GLY A C 1
ATOM 866 O O . GLY A 1 111 ? -21.587 9.013 22.427 1.00 37.09 111 GLY A O 1
ATOM 867 N N . LYS A 1 112 ? -23.809 9.187 22.065 1.00 42.22 112 LYS A N 1
ATOM 868 C CA . LYS A 1 112 ? -23.837 8.736 20.662 1.00 42.22 112 LYS A CA 1
ATOM 869 C C . LYS A 1 112 ? -22.848 9.551 19.823 1.00 42.22 112 LYS A C 1
ATOM 871 O O . LYS A 1 112 ? -22.911 10.778 19.836 1.00 42.22 112 LYS A O 1
ATOM 876 N N . VAL A 1 113 ? -21.998 8.882 19.043 1.00 45.66 113 VAL A N 1
ATOM 877 C CA . VAL A 1 113 ? -21.083 9.554 18.111 1.00 45.66 113 VAL A CA 1
ATOM 878 C C . VAL A 1 113 ? -21.532 9.320 16.675 1.00 45.66 113 VAL A C 1
ATOM 880 O O . VAL A 1 113 ? -21.535 8.193 16.186 1.00 45.66 113 VAL A O 1
ATOM 883 N N . ALA A 1 114 ? -21.912 10.411 16.011 1.00 39.97 114 ALA A N 1
ATOM 884 C CA . ALA A 1 114 ? -22.028 10.495 14.563 1.00 39.97 114 ALA A CA 1
ATOM 885 C C . ALA A 1 114 ? -20.701 11.033 14.006 1.00 39.97 114 ALA A C 1
ATOM 887 O O . ALA A 1 114 ? -20.245 12.102 14.410 1.00 39.97 114 ALA A O 1
ATOM 888 N N . CYS A 1 115 ? -20.067 10.284 13.105 1.00 43.22 115 CYS A N 1
ATOM 889 C CA . CYS A 1 115 ? -18.811 10.684 12.476 1.00 43.22 115 CYS A CA 1
ATOM 890 C C . CYS A 1 115 ? -19.085 11.640 11.304 1.00 43.22 115 CYS A C 1
ATOM 892 O O . CYS A 1 115 ? -19.549 11.196 10.254 1.00 43.22 115 CYS A O 1
ATOM 894 N N . ASN A 1 116 ? -18.748 12.923 11.453 1.00 42.06 116 ASN A N 1
ATOM 895 C CA . ASN A 1 116 ? -18.661 13.866 10.336 1.00 42.06 116 ASN A CA 1
ATOM 896 C C . ASN A 1 116 ? -17.226 13.862 9.799 1.00 42.06 116 ASN A C 1
ATOM 898 O O . ASN A 1 116 ? -16.316 14.381 10.438 1.00 42.06 116 ASN A O 1
ATOM 902 N N . HIS A 1 117 ? -17.026 13.257 8.629 1.00 45.59 117 HIS A N 1
ATOM 903 C CA . HIS A 1 117 ? -15.760 13.336 7.906 1.00 45.59 117 HIS A CA 1
ATOM 904 C C . HIS A 1 117 ? -15.685 14.683 7.184 1.00 45.59 117 HIS A C 1
ATOM 906 O O . HIS A 1 117 ? -16.286 14.862 6.128 1.00 45.59 117 HIS A O 1
ATOM 912 N N . GLY A 1 118 ? -14.942 15.620 7.765 1.00 37.53 118 GLY A N 1
ATOM 913 C CA . GLY A 1 118 ? -14.548 16.877 7.142 1.00 37.53 118 GLY A CA 1
ATOM 914 C C . GLY A 1 118 ? -13.087 17.149 7.467 1.00 37.53 118 GLY A C 1
ATOM 915 O O . GLY A 1 118 ? -12.790 17.885 8.401 1.00 37.53 118 GLY A O 1
ATOM 916 N N . ASN A 1 119 ? -12.173 16.517 6.727 1.00 51.25 119 ASN A N 1
ATOM 917 C CA . ASN A 1 119 ? -10.762 16.889 6.756 1.00 51.25 119 ASN A CA 1
ATOM 918 C C . ASN A 1 119 ? -10.630 18.309 6.195 1.00 51.25 119 ASN A C 1
ATOM 920 O O . ASN A 1 119 ? -10.701 18.501 4.983 1.00 51.25 119 ASN A O 1
ATOM 924 N N . GLN A 1 120 ? -10.384 19.288 7.061 1.00 39.53 120 GLN A N 1
ATOM 925 C CA . GLN A 1 120 ? -9.739 20.527 6.652 1.00 39.53 120 GLN A CA 1
ATOM 926 C C . GLN A 1 120 ? -8.610 20.832 7.631 1.00 39.53 120 GLN A C 1
ATOM 928 O O . GLN A 1 120 ? -8.781 21.507 8.641 1.00 39.53 120 GLN A O 1
ATOM 933 N N . LEU A 1 121 ? -7.433 20.285 7.324 1.00 37.97 121 LEU A N 1
ATOM 934 C CA . LEU A 1 121 ? -6.178 20.776 7.875 1.00 37.97 121 LEU A CA 1
ATOM 935 C C . LEU A 1 121 ? -5.954 22.176 7.295 1.00 37.97 121 LEU A C 1
ATOM 937 O O . LEU A 1 121 ? -5.450 22.327 6.186 1.00 37.97 121 LEU A O 1
ATOM 941 N N . HIS A 1 122 ? -6.3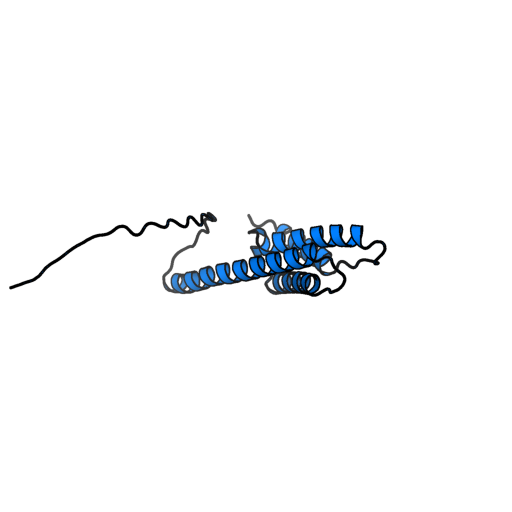92 23.194 8.029 1.00 30.67 122 HIS A N 1
ATOM 942 C CA . HIS A 1 122 ? -6.028 24.582 7.779 1.00 30.67 122 HIS A CA 1
ATOM 943 C C . HIS A 1 122 ? -4.989 24.976 8.831 1.00 30.67 122 HIS A C 1
ATOM 945 O O . HIS A 1 122 ? -5.321 25.258 9.981 1.00 30.67 122 HIS A O 1
ATOM 951 N N . CYS A 1 123 ? -3.712 24.950 8.452 1.00 34.72 123 CYS A N 1
ATOM 952 C CA . CYS A 1 123 ? -2.648 25.516 9.273 1.00 34.72 123 CYS A CA 1
ATOM 953 C C . CYS A 1 123 ? -2.716 27.040 9.146 1.00 34.72 123 CYS A C 1
ATOM 955 O O . CYS A 1 123 ? -2.193 27.596 8.183 1.00 34.72 123 CYS A O 1
ATOM 957 N N . ASN A 1 124 ? -3.366 27.718 10.095 1.00 37.38 124 ASN A N 1
ATOM 958 C CA . ASN A 1 124 ? -3.290 29.172 10.190 1.00 37.38 124 ASN A CA 1
ATOM 959 C C . ASN A 1 124 ? -2.165 29.543 11.161 1.00 37.38 124 ASN A C 1
ATOM 961 O O . ASN A 1 124 ? -2.328 29.494 12.379 1.00 37.38 124 ASN A O 1
ATOM 965 N N . GLY A 1 125 ? -1.006 29.890 10.606 1.00 48.91 125 GLY A N 1
ATOM 966 C CA . GLY A 1 125 ? -0.013 30.671 11.326 1.00 48.91 125 GLY A CA 1
ATOM 967 C C . GLY A 1 125 ? -0.494 32.116 11.401 1.00 48.91 125 GLY A C 1
ATOM 968 O O . GLY A 1 125 ? -0.707 32.730 10.364 1.00 48.91 125 GLY A O 1
ATOM 969 N N . ASN A 1 126 ? -0.697 32.625 12.615 1.00 35.09 126 ASN A N 1
ATOM 970 C CA . ASN A 1 126 ? -0.510 34.033 12.963 1.00 35.09 126 ASN A CA 1
ATOM 971 C C . ASN A 1 126 ? -0.547 34.166 14.489 1.00 35.09 126 ASN A C 1
ATOM 973 O O . ASN A 1 126 ? -1.608 34.147 15.107 1.00 35.09 126 ASN A O 1
ATOM 977 N N . GLY A 1 127 ? 0.638 34.275 15.089 1.00 41.66 127 GLY A N 1
ATOM 978 C CA . GLY A 1 127 ? 0.797 34.811 16.433 1.00 41.66 127 GLY A CA 1
ATOM 979 C C . GLY A 1 127 ? 0.898 36.329 16.343 1.00 41.66 127 GLY A C 1
ATOM 980 O O . GLY A 1 127 ? 1.941 36.853 15.961 1.00 41.66 127 GLY A O 1
ATOM 981 N N . SER A 1 128 ? -0.180 37.015 16.704 1.00 39.16 128 SER A N 1
ATOM 982 C CA . SER A 1 128 ? -0.202 38.443 17.034 1.00 39.16 128 SER A CA 1
ATOM 983 C C . SER A 1 128 ? -0.758 38.578 18.457 1.00 39.16 128 SER A C 1
ATOM 985 O O . SER A 1 128 ? -1.706 37.875 18.800 1.00 39.16 128 SER A O 1
ATOM 987 N N . GLY A 1 129 ? -0.125 39.428 19.279 1.00 36.78 129 GLY A N 1
ATOM 988 C CA . GLY A 1 129 ? -0.449 39.689 20.695 1.00 36.78 129 GLY A CA 1
ATOM 989 C C . GLY A 1 129 ? -1.862 40.251 20.941 1.00 36.78 129 GLY A C 1
ATOM 990 O O . GLY A 1 129 ? -2.644 40.394 20.011 1.00 36.78 129 GLY A O 1
ATOM 991 N N . SER A 1 130 ? -2.287 40.603 22.155 1.00 36.75 130 SER A N 1
ATOM 992 C CA . SER A 1 130 ? -1.576 40.984 23.380 1.00 36.75 130 SER A CA 1
ATOM 993 C C . SER A 1 130 ? -2.548 40.968 24.578 1.00 36.75 130 SER A C 1
ATOM 995 O O . SER A 1 130 ? -3.754 41.026 24.369 1.00 36.75 130 SER A O 1
ATOM 997 N N . SER A 1 131 ? -1.969 41.071 25.786 1.00 44.44 131 SER A N 1
ATOM 998 C CA . SER A 1 131 ? -2.502 41.703 27.017 1.00 44.44 131 SER A CA 1
ATOM 999 C C . SER A 1 131 ? -3.603 41.005 27.823 1.00 44.44 131 SER A C 1
ATOM 1001 O O . SER A 1 131 ? -4.675 40.732 27.314 1.00 44.44 131 SER A O 1
ATOM 1003 N N . GLU A 1 132 ? -3.364 40.877 29.132 1.00 42.25 132 GLU A N 1
ATOM 1004 C CA . GLU A 1 132 ? -4.066 41.682 30.146 1.00 42.25 132 GLU A CA 1
ATOM 1005 C C . GLU A 1 132 ? -3.275 41.684 31.467 1.00 42.25 132 GLU A C 1
ATOM 1007 O O . GLU A 1 132 ? -2.682 40.676 31.852 1.00 42.25 132 GLU A O 1
ATOM 1012 N N . GLY A 1 133 ? -3.185 42.862 32.091 1.00 39.47 133 GLY A N 1
ATOM 1013 C CA . GLY A 1 133 ? -2.480 43.108 33.348 1.00 39.47 133 GLY A CA 1
ATOM 1014 C C . GLY A 1 133 ? -3.405 43.107 34.566 1.00 39.47 133 GLY A C 1
ATOM 1015 O O . GLY A 1 133 ? -4.626 43.076 34.435 1.00 39.47 133 GLY A O 1
ATOM 1016 N N . GLY A 1 134 ? -2.789 43.187 35.745 1.00 38.28 134 GLY A N 1
ATOM 1017 C CA . GLY A 1 134 ? -3.446 43.393 37.034 1.00 38.28 134 GLY A CA 1
ATOM 1018 C C . GLY A 1 134 ? -2.429 43.290 38.172 1.00 38.28 134 GLY A C 1
ATOM 1019 O O . GLY A 1 134 ? -2.109 42.187 38.603 1.00 38.28 134 GLY A O 1
ATOM 1020 N N . GLU A 1 135 ? -1.884 44.430 38.601 1.00 45.38 135 GLU A N 1
ATOM 1021 C CA . GLU A 1 135 ? -1.086 44.585 39.825 1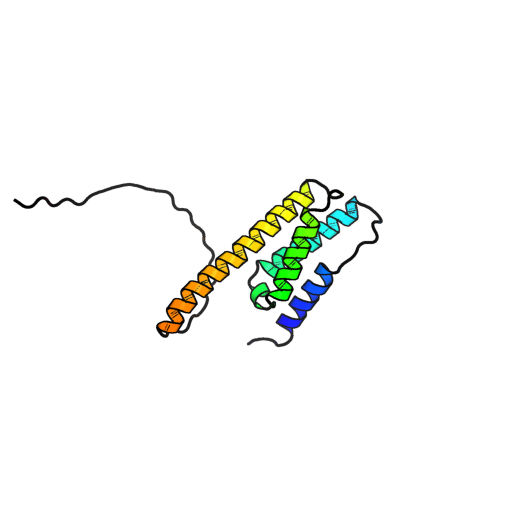.00 45.38 135 GLU A CA 1
ATOM 1022 C C . GLU A 1 135 ? -2.009 45.139 40.921 1.00 45.38 135 GLU A C 1
ATOM 1024 O O . GLU A 1 135 ? -2.565 46.226 40.757 1.00 45.38 135 GLU A O 1
ATOM 1029 N N . ASP A 1 136 ? -2.180 44.393 42.015 1.00 48.28 136 ASP A N 1
ATOM 1030 C CA . ASP A 1 136 ? -2.883 44.845 43.221 1.00 48.28 136 ASP A CA 1
ATOM 1031 C C . ASP A 1 136 ? -1.881 45.473 44.205 1.00 48.28 136 ASP A C 1
ATOM 1033 O O . ASP A 1 136 ? -0.813 44.908 44.468 1.00 48.28 136 ASP A O 1
ATOM 1037 N N . GLY A 1 137 ? -2.243 46.644 44.735 1.00 47.84 137 GLY A N 1
ATOM 1038 C CA . GLY A 1 137 ? -1.589 47.327 45.857 1.00 47.84 137 GLY A CA 1
ATOM 1039 C C . GLY A 1 137 ? -2.371 47.193 47.156 1.00 47.84 137 GLY A C 1
ATOM 1040 O O . GLY A 1 137 ? -3.579 46.869 47.096 1.00 47.84 137 GLY A O 1
#

Organism: NCBI:txid667725

Foldseek 3Di:
DPDPCLLVVLLVLLVCLLPDDDPCPDQVVVLVVLLVSLVSLLCCQQDPSVVSYDPVSNVSSLVSLVVQLPDPSHDPVSNVSSVVSSVSSVVSVVVVVVVVVVVVVCVVVDDDDDDDDDDDPDPDDDDDDDDDDDDDD

Radius of gyration: 21.63 Å; chains: 1; bounding box: 44×61×65 Å